Protein AF-A0A5A7V8T8-F1 (afdb_monomer)

Solvent-accessible surface area (backbone atoms only — not comparable to full-atom values): 9281 Å² total; per-residue (Å²): 135,87,82,75,76,42,75,41,44,67,73,56,39,42,68,28,56,42,83,89,37,29,25,35,28,45,88,62,30,32,31,56,43,44,90,40,35,91,74,37,93,84,45,38,70,64,52,61,74,30,31,28,36,79,30,41,66,64,50,60,73,68,60,67,53,70,67,54,53,62,55,52,60,75,33,58,60,26,34,54,51,51,64,87,85,45,88,70,78,93,66,97,60,66,69,62,56,53,54,48,50,53,55,51,57,58,68,60,71,73,79,66,84,94,77,81,90,75,95,77,83,86,79,91,78,85,87,74,92,84,75,80,85,83,80,82,84,82,84,81,83,84,91,131

InterPro domains:
  IPR001199 Cytochrome b5-like heme/steroid binding domain [PF00173] (11-80)
  IPR001199 Cytochrome b5-like heme/steroid binding domain [PR00363] (30-40)
  IPR001199 Cytochrome b5-like heme/steroid binding domain [PR00363] (40-54)
  IPR001199 Cytochrome b5-like heme/steroid binding domain [PR00363] (55-62)
  IPR001199 Cytochrome b5-like heme/steroid binding domain [PR00363] (68-80)
  IPR001199 Cytochrome b5-like heme/steroid binding domain [PS50255] (5-81)
  IPR001199 Cytochrome b5-like heme/steroid binding domain [SM01117] (8-81)
  IPR018506 Cytochrome b5, heme-binding site [PS00191] (36-43)
  IPR036400 Cytochrome b5-like heme/steroid binding domain superfamily [G3DSA:3.10.120.10] (5-94)
  IPR036400 Cytochrome b5-like heme/steroid binding domain superfamily [SSF55856] (5-84)
  IPR050668 Cytochrome b5 [PTHR19359] (6-118)

Organism: Cucumis melo var. makuwa (NCBI:txid1194695)

Structure (mmCIF, N/CA/C/O backbone):
data_AF-A0A5A7V8T8-F1
#
_entry.id   AF-A0A5A7V8T8-F1
#
loop_
_atom_site.group_PDB
_atom_site.id
_atom_site.type_symbol
_atom_site.label_atom_id
_atom_site.label_alt_id
_atom_site.label_comp_id
_atom_site.label_asym_id
_atom_site.label_entity_id
_atom_site.label_seq_id
_atom_site.pdbx_PDB_ins_code
_atom_site.Cartn_x
_atom_site.Cartn_y
_atom_site.Cartn_z
_atom_site.occupancy
_atom_site.B_iso_or_equiv
_atom_site.auth_seq_id
_atom_site.auth_comp_id
_atom_site.auth_asym_id
_atom_site.auth_atom_id
_atom_site.pdbx_PDB_model_num
ATOM 1 N N . MET A 1 1 ? 9.171 15.753 10.768 1.00 41.88 1 MET A N 1
ATOM 2 C CA . MET A 1 1 ? 8.703 14.511 11.410 1.00 41.88 1 MET A CA 1
ATOM 3 C C . MET A 1 1 ? 7.195 14.593 11.557 1.00 41.88 1 MET A C 1
ATOM 5 O O . MET A 1 1 ? 6.756 15.371 12.394 1.00 41.88 1 MET A O 1
ATOM 9 N N . PRO A 1 2 ? 6.403 13.874 10.759 1.00 41.03 2 PRO A N 1
ATOM 10 C CA . PRO A 1 2 ? 5.036 13.533 11.148 1.00 41.03 2 PRO A CA 1
ATOM 11 C C . PRO A 1 2 ? 5.097 12.133 11.793 1.00 41.03 2 PRO A C 1
ATOM 13 O O . PRO A 1 2 ? 5.596 11.211 11.164 1.00 41.03 2 PRO A O 1
ATOM 16 N N . SER A 1 3 ? 4.849 11.861 13.079 1.00 58.94 3 SER A N 1
ATOM 17 C CA . SER A 1 3 ? 4.000 12.405 14.153 1.00 58.94 3 SER A CA 1
ATOM 18 C C . SER A 1 3 ? 2.493 12.231 13.939 1.00 58.94 3 SER A C 1
ATOM 20 O O . SER A 1 3 ? 1.875 13.016 13.231 1.00 58.94 3 SER A O 1
ATOM 22 N N . ILE A 1 4 ? 1.970 11.259 14.705 1.00 53.81 4 ILE A N 1
ATOM 23 C CA . ILE A 1 4 ? 0.595 10.761 14.898 1.00 53.81 4 ILE A CA 1
ATOM 24 C C . ILE A 1 4 ? 0.140 9.762 13.827 1.00 53.81 4 ILE A C 1
ATOM 26 O O . ILE A 1 4 ? -0.480 10.111 12.832 1.00 53.81 4 ILE A O 1
ATOM 30 N N . SER A 1 5 ? 0.438 8.485 14.086 1.00 67.94 5 SER A N 1
ATOM 31 C CA . SER A 1 5 ? -0.167 7.341 13.402 1.00 67.94 5 SER A CA 1
ATOM 32 C C . SER A 1 5 ? -1.602 7.183 13.905 1.00 67.94 5 SER A C 1
ATOM 34 O O . SER A 1 5 ? -1.816 6.643 14.991 1.00 67.94 5 SER A O 1
ATOM 36 N N . ALA A 1 6 ? -2.572 7.707 13.158 1.00 83.69 6 ALA A N 1
ATOM 37 C CA . ALA A 1 6 ? -3.976 7.383 13.385 1.00 83.69 6 ALA A CA 1
ATOM 38 C C . ALA A 1 6 ? -4.185 5.869 13.207 1.00 83.69 6 ALA A C 1
ATOM 40 O O . ALA A 1 6 ? -3.499 5.243 12.398 1.00 83.69 6 ALA A O 1
ATOM 41 N N . LEU A 1 7 ? -5.076 5.280 14.005 1.00 88.69 7 LEU A N 1
ATOM 42 C CA . LEU A 1 7 ? -5.463 3.877 13.890 1.00 88.69 7 LEU A CA 1
ATOM 43 C C . LEU A 1 7 ? -6.808 3.804 13.175 1.00 88.69 7 LEU A C 1
ATOM 45 O O . LEU A 1 7 ? -7.761 4.429 13.633 1.00 88.69 7 LEU A O 1
ATOM 49 N N . TYR A 1 8 ? -6.867 3.043 12.086 1.00 90.06 8 TYR A N 1
ATOM 50 C CA . TYR A 1 8 ? -8.073 2.866 11.278 1.00 90.06 8 TYR A CA 1
ATOM 51 C C . TYR A 1 8 ? -8.512 1.411 11.299 1.00 90.06 8 TYR A C 1
ATOM 53 O O . TYR A 1 8 ? -7.686 0.511 11.185 1.00 90.06 8 TYR A O 1
ATOM 61 N N . SER A 1 9 ? -9.812 1.159 11.418 1.00 90.44 9 SER A N 1
ATOM 62 C CA . SER A 1 9 ? -10.342 -0.207 11.334 1.00 90.44 9 SER A CA 1
ATOM 63 C C . SER A 1 9 ? -10.502 -0.660 9.878 1.00 90.44 9 SER A C 1
ATOM 65 O O . SER A 1 9 ? -10.700 0.162 8.985 1.00 90.44 9 SER A O 1
ATOM 67 N N . ILE A 1 10 ? -10.492 -1.973 9.626 1.00 87.81 10 ILE A N 1
ATOM 68 C CA . ILE A 1 10 ? -10.779 -2.531 8.287 1.00 87.81 10 ILE A CA 1
ATOM 69 C C . ILE A 1 10 ? -12.159 -2.077 7.793 1.00 87.81 10 ILE A C 1
ATOM 71 O O . ILE A 1 10 ? -12.339 -1.781 6.615 1.00 87.81 10 ILE A O 1
ATOM 75 N N . GLN A 1 11 ? -13.139 -2.000 8.696 1.00 88.62 11 GLN A N 1
ATOM 76 C CA . GLN A 1 11 ? -14.490 -1.551 8.375 1.00 88.62 11 GLN A CA 1
ATOM 77 C C . GLN A 1 11 ? -14.513 -0.095 7.917 1.00 88.62 11 GLN A C 1
ATOM 79 O O . GLN A 1 11 ? -15.297 0.239 7.037 1.00 88.62 11 GLN A O 1
ATOM 84 N N . GLU A 1 12 ? -13.676 0.753 8.511 1.00 89.25 12 GLU A N 1
ATOM 85 C CA . GLU A 1 12 ? -13.542 2.154 8.124 1.00 89.25 12 GLU A CA 1
ATOM 86 C C . GLU A 1 12 ? -12.870 2.266 6.760 1.00 89.25 12 GLU A C 1
ATOM 88 O O . GLU A 1 12 ? -13.464 2.830 5.851 1.00 89.25 12 GLU A O 1
ATOM 93 N N . VAL A 1 13 ? -11.727 1.603 6.555 1.00 89.69 13 VAL A N 1
ATOM 94 C CA . VAL A 1 13 ? -11.047 1.580 5.248 1.00 89.69 13 VAL A CA 1
ATOM 95 C C . VAL A 1 13 ? -11.974 1.072 4.135 1.00 89.69 13 VAL A C 1
ATOM 97 O O . VAL A 1 13 ? -12.005 1.644 3.052 1.00 89.69 13 VAL A O 1
ATOM 100 N N . SER A 1 14 ? -12.799 0.058 4.406 1.00 88.06 14 SER A N 1
ATOM 101 C CA . SER A 1 14 ? -13.768 -0.467 3.434 1.00 88.06 14 SER A CA 1
ATOM 102 C C . SER A 1 14 ? -14.869 0.532 3.042 1.00 88.06 14 SER A C 1
ATOM 104 O O . SER A 1 14 ? -15.500 0.343 1.999 1.00 88.06 14 SER A O 1
ATOM 106 N N . GLN A 1 15 ? -15.139 1.566 3.849 1.00 89.56 15 GLN A N 1
ATOM 107 C CA . GLN A 1 15 ? -16.087 2.629 3.487 1.00 89.56 15 GLN A CA 1
ATOM 108 C C . GLN A 1 15 ? -15.489 3.594 2.456 1.00 89.56 15 GLN A C 1
ATOM 110 O O . GLN A 1 15 ? -16.227 4.115 1.620 1.00 89.56 15 GLN A O 1
ATOM 115 N N . HIS A 1 16 ? -14.166 3.748 2.451 1.00 87.31 16 HIS A N 1
ATOM 116 C CA . HIS A 1 16 ? -13.407 4.571 1.511 1.00 87.31 16 HIS A CA 1
ATOM 117 C C . HIS A 1 16 ? -13.108 3.790 0.224 1.00 87.31 16 HIS A C 1
ATOM 119 O O . HIS A 1 16 ? -11.956 3.487 -0.074 1.00 87.31 16 HIS A O 1
ATOM 125 N N . SER A 1 17 ? -14.169 3.400 -0.499 1.00 85.19 17 SER A N 1
ATOM 126 C CA . SER A 1 17 ? -14.130 2.575 -1.725 1.00 85.19 17 SER A CA 1
ATOM 127 C C . SER A 1 17 ? -14.523 3.321 -3.007 1.00 85.19 17 SER A C 1
ATOM 129 O O . SER A 1 17 ? -14.872 2.703 -4.012 1.00 85.19 17 SER A O 1
ATOM 131 N N . SER A 1 18 ? -14.504 4.655 -2.977 1.00 84.31 18 SER A N 1
ATOM 132 C CA . SER A 1 18 ? -14.919 5.490 -4.112 1.00 84.31 18 SER A CA 1
ATOM 133 C C . SER A 1 18 ? -13.711 6.027 -4.877 1.00 84.31 18 SER A C 1
ATOM 135 O O . SER A 1 18 ? -12.634 6.186 -4.315 1.00 84.31 18 SER A O 1
ATOM 137 N N . SER A 1 19 ? -13.889 6.376 -6.153 1.00 80.56 19 SER A N 1
ATOM 138 C CA . SER A 1 19 ? -12.827 7.016 -6.947 1.00 80.56 19 SER A CA 1
ATOM 139 C C . SER A 1 19 ? -12.388 8.365 -6.362 1.00 80.56 19 SER A C 1
ATOM 141 O O . SER A 1 19 ? -11.222 8.717 -6.442 1.00 80.56 19 SER A O 1
ATOM 143 N N . ASP A 1 20 ? -13.300 9.099 -5.722 1.00 84.94 20 ASP A N 1
ATOM 144 C CA . ASP A 1 20 ? -12.997 10.366 -5.044 1.00 84.94 20 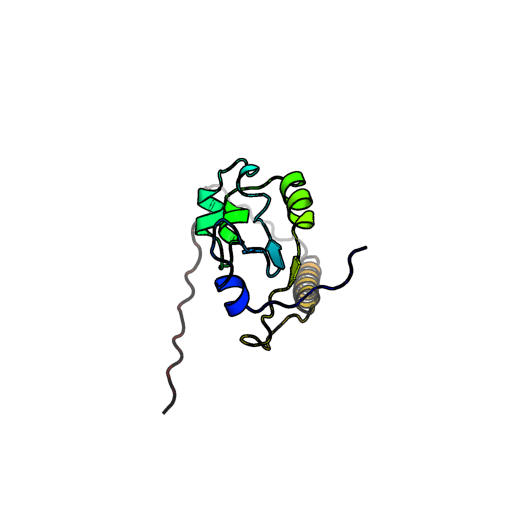ASP A CA 1
ATOM 145 C C . ASP A 1 20 ? -12.525 10.190 -3.586 1.00 84.94 20 ASP A C 1
ATOM 147 O O . ASP A 1 20 ? -12.295 11.185 -2.902 1.00 84.94 20 ASP A O 1
ATOM 151 N N . ASP A 1 21 ? -12.443 8.953 -3.085 1.00 88.62 21 ASP A N 1
ATOM 152 C CA . ASP A 1 21 ? -12.073 8.641 -1.701 1.00 88.62 21 ASP A CA 1
ATOM 153 C C . ASP A 1 21 ? -11.556 7.198 -1.620 1.00 88.62 21 ASP A C 1
ATOM 155 O O . ASP A 1 21 ? -12.308 6.250 -1.356 1.00 88.62 21 ASP A O 1
ATOM 159 N N . CYS A 1 22 ? -10.279 7.044 -1.969 1.00 90.81 22 CYS A N 1
ATOM 160 C CA . CYS A 1 22 ? -9.661 5.761 -2.266 1.00 90.81 22 CYS A CA 1
ATOM 161 C C . CYS A 1 22 ? -8.548 5.437 -1.273 1.00 90.81 22 CYS A C 1
ATOM 163 O O . CYS A 1 22 ? -7.414 5.919 -1.399 1.00 90.81 22 CYS A O 1
ATOM 165 N N . TRP A 1 23 ? -8.857 4.567 -0.313 1.00 93.88 23 TRP A N 1
ATOM 166 C CA . TRP A 1 23 ? -7.878 4.090 0.659 1.00 93.88 23 TRP A CA 1
ATOM 167 C C . TRP A 1 23 ? -7.488 2.643 0.395 1.00 93.88 23 TRP A C 1
ATOM 169 O O . TRP A 1 23 ? -8.326 1.792 0.088 1.00 93.88 23 TRP A O 1
ATOM 179 N N . ILE A 1 24 ? -6.200 2.362 0.558 1.00 92.94 24 ILE A N 1
ATOM 180 C CA . ILE A 1 24 ? -5.650 1.013 0.438 1.00 92.94 24 ILE A CA 1
ATOM 181 C C . ILE A 1 24 ? -4.801 0.670 1.653 1.00 92.94 24 ILE A C 1
ATOM 183 O O . ILE A 1 24 ? -4.235 1.548 2.314 1.00 92.94 24 ILE A O 1
ATOM 187 N N . ILE A 1 25 ? -4.697 -0.627 1.928 1.00 92.88 25 ILE A N 1
ATOM 188 C CA . ILE A 1 25 ? -3.810 -1.152 2.961 1.00 92.88 25 ILE A CA 1
ATOM 189 C C . ILE A 1 25 ? -2.627 -1.836 2.282 1.00 92.88 25 ILE A C 1
ATOM 191 O O . ILE A 1 25 ? -2.821 -2.703 1.434 1.00 92.88 25 ILE A O 1
ATOM 195 N N . ILE A 1 26 ? -1.411 -1.452 2.670 1.00 92.06 26 ILE A N 1
ATOM 196 C CA . ILE A 1 26 ? -0.170 -2.120 2.262 1.00 92.06 26 ILE A CA 1
ATOM 197 C C . ILE A 1 26 ? 0.666 -2.361 3.518 1.00 92.06 26 ILE A C 1
ATOM 199 O O . ILE A 1 26 ? 0.971 -1.419 4.252 1.00 92.06 26 ILE A O 1
ATOM 203 N N . ASP A 1 27 ? 1.038 -3.614 3.777 1.00 89.75 27 ASP A N 1
ATOM 204 C CA . ASP A 1 27 ? 1.872 -4.029 4.915 1.00 89.75 27 ASP A CA 1
ATOM 205 C C . ASP A 1 27 ? 1.329 -3.511 6.269 1.00 89.75 27 ASP A C 1
ATOM 207 O O . ASP A 1 27 ? 2.053 -2.978 7.113 1.00 89.75 27 ASP A O 1
ATOM 211 N N . GLY A 1 28 ? 0.001 -3.576 6.448 1.00 88.06 28 GLY A N 1
ATOM 212 C CA . GLY A 1 28 ? -0.690 -3.107 7.659 1.00 88.06 28 GLY A CA 1
ATOM 213 C C . GLY A 1 28 ? -0.717 -1.583 7.855 1.00 88.06 28 GLY A C 1
ATOM 214 O O . GLY A 1 28 ? -1.122 -1.099 8.917 1.00 88.06 28 GLY A O 1
ATOM 215 N N . LYS A 1 29 ? -0.299 -0.809 6.851 1.00 91.25 29 LYS A N 1
ATOM 216 C CA . LYS A 1 29 ? -0.368 0.657 6.827 1.00 91.25 29 LYS A CA 1
ATOM 217 C C . LYS A 1 29 ? -1.464 1.106 5.874 1.00 91.25 29 LYS A C 1
ATOM 219 O O . LYS A 1 29 ? -1.675 0.487 4.836 1.00 91.25 29 LYS A O 1
ATOM 224 N N . VAL A 1 30 ? -2.137 2.194 6.225 1.00 92.50 30 VAL A N 1
ATOM 225 C CA . VAL A 1 30 ? -3.221 2.778 5.435 1.00 92.50 30 VAL A CA 1
ATOM 226 C C . VAL A 1 30 ? -2.693 3.982 4.663 1.00 92.50 30 VAL A C 1
ATOM 228 O O . VAL A 1 30 ? -2.035 4.862 5.235 1.00 92.50 30 VAL A O 1
ATOM 231 N N . TYR A 1 31 ? -2.999 4.011 3.368 1.00 92.56 31 TYR A N 1
ATOM 232 C CA . TYR A 1 31 ? -2.586 5.050 2.433 1.00 92.56 31 TYR A CA 1
ATOM 233 C C . TYR A 1 31 ? -3.800 5.655 1.735 1.00 92.56 31 TYR A C 1
ATOM 235 O O . TYR A 1 31 ? -4.680 4.923 1.280 1.00 92.56 31 TYR A O 1
ATOM 243 N N . ASP A 1 32 ? -3.808 6.981 1.620 1.00 93.31 32 ASP A N 1
ATOM 244 C CA . ASP A 1 32 ? -4.805 7.725 0.852 1.00 93.31 32 ASP A CA 1
ATOM 245 C C . ASP A 1 32 ? -4.249 8.039 -0.541 1.00 93.31 32 ASP A C 1
ATOM 247 O O . ASP A 1 32 ? -3.396 8.914 -0.705 1.00 93.31 32 ASP A O 1
ATOM 251 N N . LEU A 1 33 ? -4.726 7.309 -1.551 1.00 91.56 33 LEU A N 1
ATOM 252 C CA . LEU A 1 33 ? -4.295 7.471 -2.941 1.00 91.56 33 LEU A CA 1
ATOM 253 C C . LEU A 1 33 ? -5.266 8.303 -3.779 1.00 91.56 33 LEU A C 1
ATOM 255 O O . LEU A 1 33 ? -5.085 8.393 -4.991 1.00 91.56 33 LEU A O 1
ATOM 259 N N . THR A 1 34 ? -6.250 8.957 -3.159 1.00 90.81 34 THR A N 1
ATOM 260 C CA . THR A 1 34 ? -7.289 9.735 -3.852 1.00 90.81 34 THR A CA 1
ATOM 261 C C . THR A 1 34 ? -6.706 10.749 -4.839 1.00 90.81 34 THR A C 1
ATOM 263 O O . THR A 1 34 ? -7.168 10.872 -5.967 1.00 90.81 34 THR A O 1
ATOM 266 N N . SER A 1 35 ? -5.640 11.453 -4.446 1.00 89.88 35 SER A N 1
ATOM 267 C CA . SER A 1 35 ? -4.977 12.446 -5.309 1.00 89.88 35 SER A CA 1
ATOM 268 C C . SER A 1 35 ? -3.968 11.848 -6.299 1.00 89.88 35 SER A C 1
ATOM 270 O O . SER A 1 35 ? -3.408 12.588 -7.101 1.00 89.88 35 SER A O 1
ATOM 272 N N . TYR A 1 36 ? -3.691 10.544 -6.219 1.00 89.88 36 TYR A N 1
ATOM 273 C CA . TYR A 1 36 ? -2.640 9.867 -6.986 1.00 89.88 36 TYR A CA 1
ATOM 274 C C . TYR A 1 36 ? -3.182 8.919 -8.069 1.00 89.88 36 TYR A C 1
ATOM 276 O O . TYR A 1 36 ? -2.404 8.428 -8.882 1.00 89.88 36 TYR A O 1
ATOM 284 N N . LEU A 1 37 ? -4.499 8.685 -8.124 1.00 89.00 37 LEU A N 1
ATOM 285 C CA . LEU A 1 37 ? -5.129 7.766 -9.082 1.00 89.00 37 LEU A CA 1
ATOM 286 C C . LEU A 1 37 ? -4.724 8.046 -10.539 1.00 89.00 37 LEU A C 1
ATOM 288 O O . LEU A 1 37 ? -4.240 7.145 -11.220 1.00 89.00 37 LEU A O 1
ATOM 292 N N . ASP A 1 38 ? -4.830 9.302 -10.983 1.00 87.94 38 ASP A N 1
ATOM 293 C CA . ASP A 1 38 ? -4.492 9.711 -12.357 1.00 87.94 38 ASP A CA 1
ATOM 294 C C . ASP A 1 38 ? -2.978 9.761 -12.630 1.00 87.94 38 ASP A C 1
ATOM 296 O O . ASP A 1 38 ? -2.531 9.715 -13.778 1.00 87.94 38 ASP A O 1
ATOM 300 N N . GLU A 1 39 ? -2.167 9.890 -11.578 1.00 88.62 39 GLU A N 1
ATOM 301 C CA . GLU A 1 39 ? -0.705 9.944 -11.676 1.00 88.62 39 GLU A CA 1
ATOM 302 C C . GLU A 1 39 ? -0.068 8.549 -11.652 1.00 88.62 39 GLU A C 1
ATOM 304 O O . GLU A 1 39 ? 1.142 8.410 -11.872 1.00 88.62 39 GLU A O 1
ATOM 309 N N . HIS A 1 40 ? -0.866 7.509 -11.397 1.00 89.25 40 HIS A N 1
ATOM 310 C CA . HIS A 1 40 ? -0.384 6.148 -11.296 1.00 89.25 40 HIS A CA 1
ATOM 311 C C . HIS A 1 40 ? 0.012 5.580 -12.672 1.00 89.25 40 HIS A C 1
ATOM 313 O O . HIS A 1 40 ? -0.843 5.416 -13.546 1.00 89.25 40 HIS A O 1
ATOM 319 N N . PRO A 1 41 ? 1.284 5.180 -12.887 1.00 88.25 41 PRO A N 1
ATOM 320 C CA . PRO A 1 41 ? 1.740 4.667 -14.183 1.00 88.25 41 PRO A CA 1
ATOM 321 C C . PRO A 1 41 ? 1.036 3.383 -14.653 1.00 88.25 41 PRO A C 1
ATOM 323 O O . PRO A 1 41 ? 1.093 3.063 -15.840 1.00 88.25 41 PRO A O 1
ATOM 326 N N . GLY A 1 42 ? 0.412 2.637 -13.734 1.00 84.94 42 GLY A N 1
ATOM 327 C CA . GLY A 1 42 ? -0.356 1.421 -14.019 1.00 84.94 42 GLY A CA 1
ATOM 328 C C . GLY A 1 42 ? -1.845 1.651 -14.302 1.00 84.94 42 GLY A C 1
ATOM 329 O O . GLY A 1 42 ? -2.545 0.680 -14.581 1.00 84.94 42 GLY A O 1
ATOM 330 N N . GLY A 1 43 ? -2.316 2.902 -14.245 1.00 88.94 43 GLY A N 1
ATOM 331 C CA . GLY A 1 43 ? -3.731 3.264 -14.345 1.00 88.94 43 GLY A CA 1
ATOM 332 C C . GLY A 1 43 ? -4.463 3.229 -13.000 1.00 88.94 43 GLY A C 1
ATOM 333 O O . GLY A 1 43 ? -4.017 2.593 -12.038 1.00 88.94 43 GLY A O 1
ATOM 334 N N . ASP A 1 44 ? -5.597 3.920 -12.940 1.00 88.88 44 ASP A N 1
ATOM 335 C CA . ASP A 1 44 ? -6.465 4.012 -11.765 1.00 88.88 44 ASP A CA 1
ATOM 336 C C . ASP A 1 44 ? -7.250 2.714 -11.523 1.00 88.88 44 ASP A C 1
ATOM 338 O O . ASP A 1 44 ? -7.4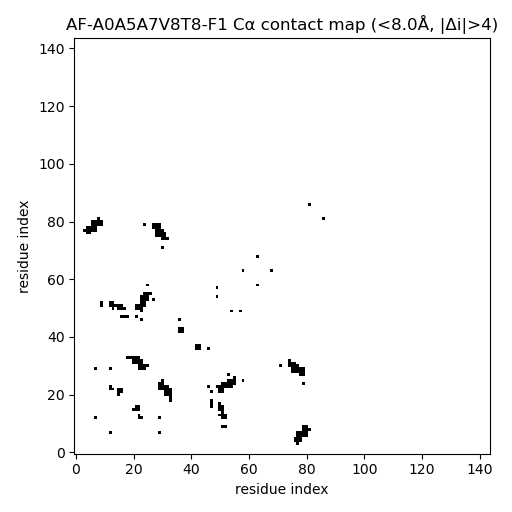43 2.330 -10.370 1.00 88.88 44 ASP A O 1
ATOM 342 N N . ASP A 1 45 ? -7.605 1.979 -12.586 1.00 88.19 45 ASP A N 1
ATOM 343 C CA . ASP A 1 45 ? -8.387 0.732 -12.533 1.00 88.19 45 ASP A CA 1
ATOM 344 C C . ASP A 1 45 ? -7.867 -0.276 -11.493 1.00 88.19 45 ASP A C 1
ATOM 346 O O . ASP A 1 45 ? -8.638 -0.895 -10.746 1.00 88.19 45 ASP A O 1
ATOM 350 N N . ILE A 1 46 ? -6.543 -0.455 -11.435 1.00 88.94 46 ILE A N 1
ATOM 351 C CA . ILE A 1 46 ? -5.923 -1.423 -10.524 1.00 88.94 46 ILE A CA 1
ATOM 352 C C . ILE A 1 46 ? -5.949 -0.950 -9.073 1.00 88.94 46 ILE A C 1
ATOM 354 O O . ILE A 1 46 ? -6.106 -1.775 -8.174 1.00 88.94 46 ILE A O 1
ATOM 358 N N . ILE A 1 47 ? -5.872 0.363 -8.844 1.00 89.94 47 ILE A N 1
ATOM 359 C CA . ILE A 1 47 ? -6.005 0.933 -7.505 1.00 89.94 47 ILE A CA 1
ATOM 360 C C . ILE A 1 47 ? -7.466 0.822 -7.066 1.00 89.94 47 ILE A C 1
ATOM 362 O O . ILE A 1 47 ? -7.714 0.287 -5.992 1.00 89.94 47 ILE A O 1
ATOM 366 N N . VAL A 1 48 ? -8.419 1.214 -7.921 1.00 89.62 48 VAL A N 1
ATOM 367 C CA . VAL A 1 48 ? -9.871 1.172 -7.652 1.00 89.62 48 VAL A CA 1
ATOM 368 C C . VAL A 1 48 ? -10.351 -0.245 -7.311 1.00 89.62 48 VAL A C 1
ATOM 370 O O . VAL A 1 48 ? -11.184 -0.445 -6.429 1.00 89.62 48 VAL A O 1
ATOM 373 N N . THR A 1 49 ? -9.797 -1.263 -7.975 1.00 88.44 49 THR A N 1
ATOM 374 C CA . THR A 1 49 ? -10.119 -2.677 -7.698 1.00 88.44 49 THR A CA 1
ATOM 375 C C . THR A 1 49 ? -9.540 -3.167 -6.360 1.00 88.44 49 THR A C 1
ATOM 377 O O . THR A 1 49 ? -10.022 -4.140 -5.767 1.00 88.44 49 THR A O 1
ATOM 380 N N . ALA A 1 50 ? -8.471 -2.530 -5.889 1.00 88.50 50 ALA A N 1
ATOM 381 C CA . ALA A 1 5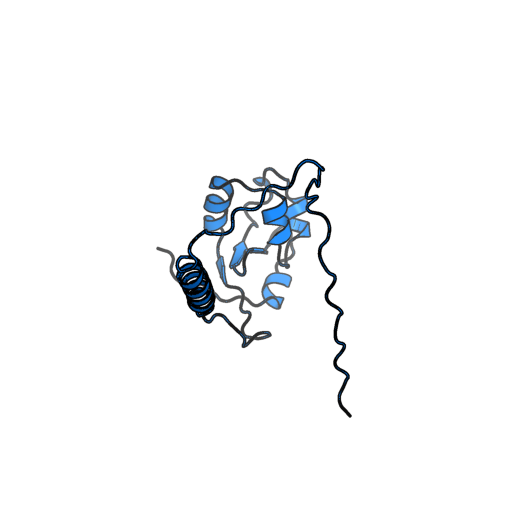0 ? -7.802 -2.839 -4.632 1.00 88.50 50 ALA A CA 1
ATOM 382 C C . ALA A 1 50 ? -8.244 -1.932 -3.470 1.00 88.50 50 A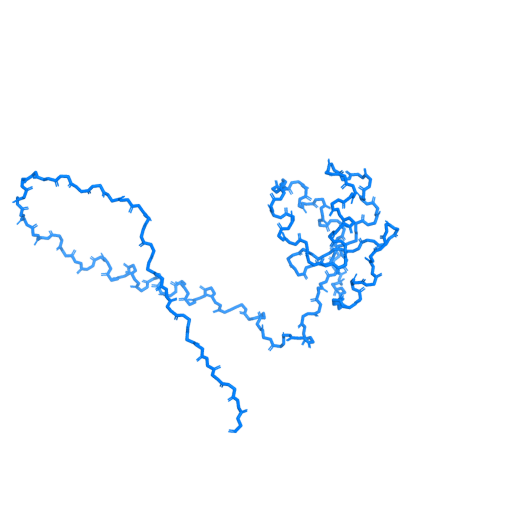LA A C 1
ATOM 384 O O . ALA A 1 50 ? -7.869 -2.170 -2.321 1.00 88.50 50 ALA A O 1
ATOM 385 N N . THR A 1 51 ? -9.075 -0.927 -3.743 1.00 89.81 51 THR A N 1
ATOM 386 C CA . THR A 1 51 ? -9.592 0.005 -2.747 1.00 89.81 51 THR A CA 1
ATOM 387 C C . THR A 1 51 ? -10.429 -0.697 -1.682 1.00 89.81 51 THR A C 1
ATOM 389 O O . THR A 1 51 ? -11.196 -1.621 -1.959 1.00 89.81 51 THR A O 1
ATOM 392 N N . GLY A 1 52 ? -10.289 -0.251 -0.435 1.00 88.19 52 GLY A N 1
ATOM 393 C CA . GLY A 1 52 ? -11.059 -0.765 0.693 1.00 88.19 52 GLY A CA 1
ATOM 394 C C . GLY A 1 52 ? -10.607 -2.142 1.187 1.00 88.19 52 GLY A C 1
ATOM 395 O O . GLY A 1 52 ? -11.241 -2.702 2.083 1.00 88.19 52 GLY A O 1
ATOM 396 N N . ARG A 1 53 ? -9.525 -2.696 0.623 1.00 89.56 53 ARG A N 1
ATOM 397 C CA . ARG A 1 53 ? -8.932 -3.976 1.026 1.00 89.56 53 ARG A CA 1
ATOM 398 C C . ARG A 1 53 ? -7.412 -3.887 1.152 1.00 89.56 53 ARG A C 1
ATOM 400 O O . ARG A 1 53 ? -6.792 -2.859 0.882 1.00 89.56 53 ARG A O 1
ATOM 407 N N . ASP A 1 54 ? -6.829 -4.989 1.608 1.00 91.75 54 ASP A N 1
ATOM 408 C CA . ASP A 1 54 ? -5.387 -5.190 1.581 1.00 91.75 54 ASP A CA 1
ATOM 409 C C . ASP A 1 54 ? -4.927 -5.458 0.142 1.00 91.75 54 ASP A C 1
ATOM 411 O O . ASP A 1 54 ? -5.454 -6.342 -0.543 1.00 91.75 54 ASP A O 1
ATOM 415 N N . ALA A 1 55 ? -3.988 -4.629 -0.306 1.00 92.12 55 ALA A N 1
ATOM 416 C CA . ALA A 1 55 ? -3.392 -4.614 -1.633 1.00 92.12 55 ALA A CA 1
ATOM 417 C C . ALA A 1 55 ? -1.888 -4.938 -1.574 1.00 92.12 55 ALA A C 1
ATOM 419 O O . ALA A 1 55 ? -1.164 -4.662 -2.527 1.00 92.12 55 ALA A O 1
ATOM 420 N N . THR A 1 56 ? -1.397 -5.484 -0.453 1.00 91.81 56 THR A N 1
ATOM 421 C CA . THR A 1 56 ? 0.027 -5.803 -0.257 1.00 91.81 56 THR A CA 1
ATOM 422 C C . THR A 1 56 ? 0.524 -6.774 -1.320 1.00 91.81 56 THR A C 1
ATOM 424 O O . THR A 1 56 ? 1.558 -6.523 -1.936 1.00 91.81 56 THR A O 1
ATOM 427 N N . ASP A 1 57 ? -0.238 -7.838 -1.577 1.00 90.56 57 ASP A N 1
ATOM 428 C CA . ASP A 1 57 ? 0.106 -8.841 -2.589 1.00 90.56 57 ASP A CA 1
ATOM 429 C C . ASP A 1 57 ? 0.123 -8.216 -3.993 1.00 90.56 57 ASP A C 1
ATOM 431 O O . ASP A 1 57 ? 1.110 -8.341 -4.713 1.00 90.56 57 ASP A O 1
ATOM 435 N N . ASP A 1 58 ? -0.921 -7.450 -4.340 1.00 90.94 58 ASP A N 1
ATOM 436 C CA . ASP A 1 58 ? -1.034 -6.742 -5.624 1.00 90.94 58 ASP A CA 1
ATOM 437 C C . ASP A 1 58 ? 0.145 -5.758 -5.835 1.00 90.94 5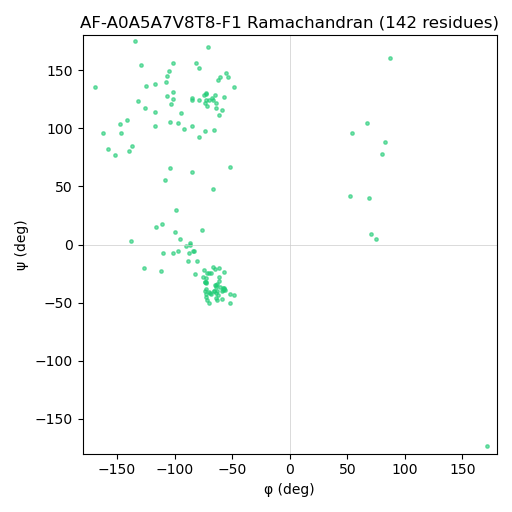8 ASP A C 1
ATOM 439 O O . ASP A 1 58 ? 0.700 -5.641 -6.933 1.00 90.94 58 ASP A O 1
ATOM 443 N N . PHE A 1 59 ? 0.566 -5.060 -4.773 1.00 90.69 59 PHE A N 1
ATOM 444 C CA . PHE A 1 59 ? 1.666 -4.095 -4.804 1.00 90.69 59 PHE A CA 1
ATOM 445 C C . PHE A 1 59 ? 3.042 -4.754 -4.980 1.00 90.69 59 PHE A C 1
ATOM 447 O O . PHE A 1 59 ? 3.885 -4.231 -5.724 1.00 90.69 59 PHE A O 1
ATOM 454 N N . GLU A 1 60 ? 3.281 -5.880 -4.303 1.00 90.88 60 GLU A N 1
ATOM 455 C CA . GLU A 1 60 ? 4.534 -6.633 -4.405 1.00 90.88 60 GLU A CA 1
ATOM 456 C C . GLU A 1 60 ? 4.639 -7.383 -5.741 1.00 90.88 60 GLU A C 1
ATOM 458 O O . GLU A 1 60 ? 5.698 -7.335 -6.376 1.00 90.88 60 GLU A O 1
ATOM 463 N N . ASP A 1 61 ? 3.540 -7.968 -6.228 1.00 91.06 61 ASP A N 1
ATOM 464 C CA . ASP A 1 61 ? 3.473 -8.649 -7.528 1.00 91.06 61 ASP A CA 1
ATOM 465 C C . ASP A 1 61 ? 3.726 -7.692 -8.702 1.00 91.06 61 ASP A C 1
ATOM 467 O O . ASP A 1 61 ? 4.360 -8.063 -9.695 1.00 91.06 61 ASP A O 1
ATOM 471 N N . ALA A 1 62 ? 3.298 -6.431 -8.578 1.00 88.75 62 ALA A N 1
ATOM 472 C CA . ALA A 1 62 ? 3.581 -5.393 -9.567 1.00 88.75 62 ALA A CA 1
ATOM 473 C C . ALA A 1 62 ? 5.076 -5.018 -9.653 1.00 88.75 62 ALA A C 1
ATOM 475 O O . ALA A 1 62 ? 5.514 -4.447 -10.656 1.00 88.75 62 ALA A O 1
ATOM 476 N N . GLY A 1 63 ? 5.882 -5.335 -8.632 1.00 90.75 63 GLY A N 1
ATOM 477 C CA . GLY A 1 63 ? 7.329 -5.119 -8.663 1.00 90.75 63 GLY A CA 1
ATOM 478 C C . GLY A 1 63 ? 7.746 -3.644 -8.639 1.00 90.75 63 GLY A C 1
ATOM 479 O O . GLY A 1 63 ? 8.683 -3.252 -9.340 1.00 90.75 63 GLY A O 1
ATOM 480 N N . HIS A 1 64 ? 7.069 -2.816 -7.835 1.00 91.25 64 HIS A N 1
ATOM 481 C CA . HIS A 1 64 ? 7.359 -1.384 -7.712 1.00 91.25 64 HIS A CA 1
ATOM 482 C C . HIS A 1 64 ? 8.837 -1.093 -7.383 1.00 91.25 64 HIS A C 1
ATOM 484 O O . HIS A 1 64 ? 9.491 -1.814 -6.622 1.00 91.25 64 HIS A O 1
ATOM 490 N N . SER A 1 65 ? 9.380 -0.005 -7.941 1.00 92.88 65 SER A N 1
ATOM 491 C CA . SER A 1 65 ? 10.750 0.448 -7.667 1.00 92.88 65 SER A CA 1
ATOM 492 C C . SER A 1 65 ? 10.894 1.010 -6.243 1.00 92.88 65 SER A C 1
ATOM 494 O O . SER A 1 65 ? 9.913 1.227 -5.530 1.00 92.88 65 SER A O 1
ATOM 496 N N . LYS A 1 66 ? 12.133 1.259 -5.799 1.00 91.31 66 LYS A N 1
ATOM 497 C CA . LYS A 1 66 ? 12.381 1.905 -4.496 1.00 91.31 66 LYS A CA 1
ATOM 498 C C . LYS A 1 66 ? 11.800 3.318 -4.450 1.00 91.31 66 LYS A C 1
ATOM 500 O O . LYS A 1 66 ? 11.117 3.649 -3.492 1.00 91.31 66 LYS A O 1
ATOM 505 N N . ASP A 1 67 ? 11.982 4.085 -5.520 1.00 90.88 67 ASP A N 1
ATOM 506 C CA . ASP A 1 67 ? 11.457 5.448 -5.635 1.00 90.88 67 ASP A CA 1
ATOM 507 C C . ASP A 1 67 ? 9.922 5.477 -5.543 1.00 90.88 67 ASP A C 1
ATOM 509 O O . ASP A 1 67 ? 9.354 6.376 -4.928 1.00 90.88 67 ASP A O 1
ATOM 513 N N . ALA A 1 68 ? 9.240 4.469 -6.102 1.0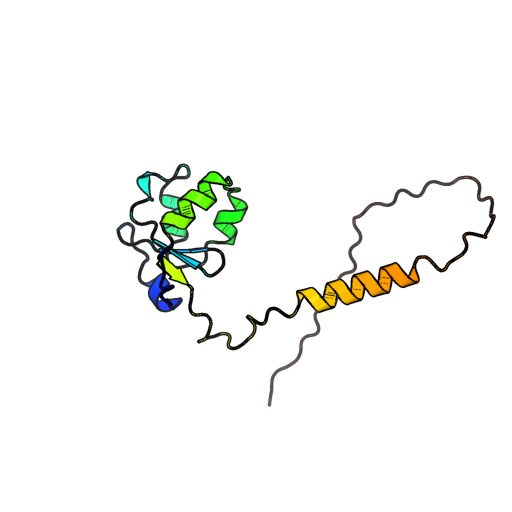0 90.00 68 ALA A N 1
ATOM 514 C CA . ALA A 1 68 ? 7.788 4.338 -5.983 1.00 90.00 68 ALA A CA 1
ATOM 515 C C . ALA A 1 68 ? 7.353 4.078 -4.530 1.00 90.00 68 ALA A C 1
ATOM 517 O O . ALA A 1 68 ? 6.392 4.685 -4.061 1.00 90.00 68 ALA A O 1
ATOM 518 N N . ARG A 1 69 ? 8.096 3.243 -3.789 1.00 90.31 69 ARG A N 1
ATOM 519 C CA . ARG A 1 69 ? 7.853 3.020 -2.353 1.00 90.31 69 ARG A CA 1
ATOM 520 C C . ARG A 1 69 ? 8.087 4.292 -1.531 1.00 90.31 69 ARG A C 1
ATOM 522 O O . ARG A 1 69 ? 7.270 4.612 -0.677 1.00 90.31 69 ARG A O 1
ATOM 529 N N . GLU A 1 70 ? 9.140 5.052 -1.822 1.00 91.56 70 GLU A N 1
ATOM 530 C CA . GLU A 1 70 ? 9.402 6.342 -1.159 1.00 91.56 70 GLU A CA 1
ATOM 531 C C . GLU A 1 70 ? 8.320 7.391 -1.471 1.00 91.56 70 GLU A C 1
ATOM 533 O O . GLU A 1 70 ? 7.963 8.209 -0.622 1.00 91.56 70 GLU A O 1
ATOM 538 N N . LEU A 1 71 ? 7.774 7.379 -2.689 1.00 90.69 71 LEU A N 1
ATOM 539 C CA . LEU A 1 71 ? 6.661 8.246 -3.065 1.00 90.69 71 LEU A CA 1
ATOM 540 C C . LEU A 1 71 ? 5.372 7.849 -2.335 1.00 90.69 71 LEU A C 1
ATOM 542 O O . LEU A 1 71 ? 4.685 8.729 -1.818 1.00 90.69 71 LEU A O 1
ATOM 546 N N . MET A 1 72 ? 5.093 6.549 -2.227 1.00 90.00 72 MET A N 1
ATOM 547 C CA . MET A 1 72 ? 3.952 6.006 -1.485 1.00 90.00 72 MET A CA 1
ATOM 548 C C . MET A 1 72 ? 3.961 6.437 -0.011 1.00 90.00 72 MET A C 1
ATOM 550 O O . MET A 1 72 ? 2.913 6.769 0.538 1.00 90.00 72 MET A O 1
ATOM 554 N N . GLU A 1 73 ? 5.134 6.517 0.627 1.00 89.94 73 GLU A N 1
ATOM 555 C CA . GLU A 1 73 ? 5.258 6.986 2.018 1.00 89.94 73 GLU A CA 1
ATOM 556 C C . GLU A 1 73 ? 4.694 8.400 2.245 1.00 89.94 73 GLU A C 1
ATOM 558 O O . GLU A 1 73 ? 4.298 8.725 3.365 1.00 89.94 73 GLU A O 1
ATOM 563 N N . LYS A 1 74 ? 4.597 9.239 1.205 1.00 90.38 74 LYS A N 1
ATOM 564 C CA . LYS A 1 74 ? 3.992 10.579 1.306 1.00 90.38 74 LYS A CA 1
ATOM 565 C C . LYS A 1 74 ? 2.476 10.545 1.499 1.00 90.38 74 LYS A C 1
ATOM 567 O O . LYS A 1 74 ? 1.926 11.506 2.028 1.00 90.38 74 LYS A O 1
ATOM 572 N N . PHE A 1 75 ? 1.833 9.461 1.075 1.00 91.38 75 PHE A N 1
ATOM 573 C CA . PHE A 1 75 ? 0.386 9.244 1.149 1.00 91.38 75 PHE A CA 1
ATOM 574 C C . PHE A 1 75 ? -0.030 8.455 2.394 1.00 91.38 75 PHE A C 1
ATOM 576 O O . PHE A 1 75 ? -1.192 8.088 2.551 1.00 91.38 75 PHE A O 1
ATOM 583 N N . TYR A 1 76 ? 0.918 8.164 3.285 1.00 92.25 76 TYR A N 1
ATOM 584 C CA . TYR A 1 76 ? 0.650 7.461 4.530 1.00 92.25 76 TYR A CA 1
ATOM 585 C C . TYR A 1 76 ? -0.216 8.310 5.468 1.00 92.25 76 TYR A C 1
ATOM 587 O O . TYR A 1 76 ? 0.170 9.421 5.846 1.00 92.25 76 TYR A O 1
ATOM 595 N N . ILE A 1 77 ? -1.350 7.750 5.896 1.00 91.56 77 ILE A N 1
ATOM 596 C CA . ILE A 1 77 ? -2.282 8.415 6.818 1.00 91.56 77 ILE A CA 1
ATOM 597 C C . ILE A 1 77 ? -2.336 7.755 8.200 1.00 91.56 77 ILE A C 1
ATOM 599 O O . ILE A 1 77 ? -2.702 8.412 9.178 1.00 91.56 77 ILE A O 1
ATOM 603 N N . GLY A 1 78 ? -1.972 6.473 8.321 1.00 90.56 78 GLY A N 1
ATOM 604 C CA . GLY A 1 78 ? -2.059 5.759 9.595 1.00 90.56 78 GLY A CA 1
ATOM 605 C C . GLY A 1 78 ? -1.802 4.256 9.520 1.00 90.56 78 GLY A C 1
ATOM 606 O O . GLY A 1 78 ? -1.411 3.716 8.489 1.00 90.56 78 GLY A O 1
ATOM 607 N N . LEU A 1 79 ? -2.017 3.580 10.645 1.00 90.00 79 LEU A N 1
ATOM 608 C CA . LEU A 1 79 ? -1.882 2.131 10.795 1.00 90.00 79 LEU A CA 1
ATOM 609 C C . LEU A 1 79 ? -3.255 1.466 10.853 1.00 90.00 79 LEU A C 1
ATOM 611 O O . LEU A 1 79 ? -4.217 2.046 11.359 1.00 90.00 79 LEU A O 1
ATOM 615 N N . LEU A 1 80 ? -3.328 0.229 10.373 1.00 89.44 80 LEU A N 1
ATOM 616 C CA . LEU A 1 80 ? -4.519 -0.594 10.512 1.00 89.44 80 LEU A CA 1
ATOM 617 C C . LEU A 1 80 ? -4.638 -1.108 11.957 1.00 89.44 80 LEU A C 1
ATOM 619 O O . LEU A 1 80 ? -3.696 -1.682 12.506 1.00 89.44 80 LEU A O 1
ATOM 623 N N . ASP A 1 81 ? -5.803 -0.923 12.572 1.00 87.56 81 ASP A N 1
ATOM 624 C CA . ASP A 1 81 ? -6.131 -1.468 13.884 1.00 87.56 81 ASP A CA 1
ATOM 625 C C . ASP A 1 81 ? -6.496 -2.951 13.771 1.00 87.56 81 ASP A C 1
ATOM 627 O O . ASP A 1 81 ? -7.646 -3.330 13.538 1.00 87.56 81 ASP A O 1
ATOM 631 N N . THR A 1 82 ? -5.497 -3.810 13.953 1.00 72.75 82 THR A N 1
ATOM 632 C CA . THR A 1 82 ? -5.681 -5.266 14.012 1.00 72.75 82 THR A CA 1
ATOM 633 C C . THR A 1 82 ? -6.087 -5.755 15.408 1.00 72.75 82 THR A C 1
ATOM 635 O O . THR A 1 82 ? -6.446 -6.921 15.572 1.00 72.75 82 THR A O 1
ATOM 638 N N . SER A 1 83 ? -6.122 -4.872 16.417 1.00 65.12 83 SER A N 1
ATOM 639 C CA . SER A 1 83 ? -6.369 -5.221 17.828 1.00 65.12 83 SER A CA 1
ATOM 640 C C . SER A 1 83 ? -7.745 -5.857 18.071 1.00 65.12 83 SER A C 1
ATOM 642 O O . SER A 1 83 ? -7.916 -6.667 18.985 1.00 65.12 83 SER A O 1
ATOM 644 N N . SER A 1 84 ? -8.734 -5.530 17.233 1.00 54.91 84 SER A N 1
ATOM 645 C CA . SER A 1 84 ? -10.120 -5.997 17.368 1.00 54.91 84 SER A CA 1
ATOM 646 C C . SER A 1 84 ? -10.376 -7.419 16.843 1.00 54.91 84 SER A C 1
ATOM 648 O O . SER A 1 84 ? -11.402 -8.008 17.187 1.00 54.91 84 SER A O 1
ATOM 650 N N . SER A 1 85 ? -9.453 -8.003 16.069 1.00 53.09 85 SER A N 1
ATOM 651 C CA . SER A 1 85 ? -9.546 -9.398 15.592 1.00 53.09 85 SER A CA 1
ATOM 652 C C . SER A 1 85 ? -8.317 -10.250 15.912 1.00 53.09 85 SER A C 1
ATOM 654 O O . SER A 1 85 ? -8.456 -11.463 16.040 1.00 53.09 85 SER A O 1
ATOM 656 N N . ASP A 1 86 ? -7.171 -9.629 16.186 1.00 48.34 86 ASP A N 1
ATOM 657 C CA . ASP A 1 86 ? -5.954 -10.304 16.616 1.00 48.34 86 ASP A CA 1
ATOM 658 C C . ASP A 1 86 ? -5.300 -9.529 17.759 1.00 48.34 86 ASP A C 1
ATOM 660 O O . ASP A 1 86 ? -4.319 -8.801 17.616 1.00 48.34 86 ASP A O 1
ATOM 664 N N . SER A 1 87 ? -5.768 -9.798 18.973 1.00 43.78 87 SER A N 1
ATOM 665 C CA . SER A 1 87 ? -4.912 -9.685 20.154 1.00 43.78 87 SER A CA 1
ATOM 666 C C . SER A 1 87 ? -3.800 -10.752 20.126 1.00 43.78 87 SER A C 1
ATOM 668 O O . SER A 1 87 ? -3.612 -11.448 21.116 1.00 43.78 87 SER A O 1
ATOM 670 N N . LEU A 1 88 ? -3.075 -10.943 19.016 1.00 48.22 88 LEU A N 1
ATOM 671 C CA . LEU A 1 88 ? -1.938 -11.860 18.922 1.00 48.22 88 LEU A CA 1
ATOM 672 C C . LEU A 1 88 ? -0.865 -11.342 17.940 1.00 48.22 88 LEU A C 1
ATOM 674 O O . LEU A 1 88 ? -0.937 -11.530 16.734 1.00 48.22 88 LEU A O 1
ATOM 678 N N . LYS A 1 89 ? 0.213 -10.828 18.553 1.00 47.22 89 LYS A N 1
ATOM 679 C CA . LYS A 1 89 ? 1.613 -10.746 18.082 1.00 47.22 89 LYS A CA 1
ATOM 680 C C . LYS A 1 89 ? 2.012 -9.627 17.112 1.00 47.22 89 LYS A C 1
ATOM 682 O O . LYS A 1 89 ? 2.450 -9.871 15.996 1.00 47.22 89 LYS A O 1
ATOM 687 N N . LEU A 1 90 ? 2.187 -8.442 17.693 1.00 46.25 90 LEU A N 1
ATOM 688 C CA . LEU A 1 90 ? 3.424 -7.673 17.504 1.00 46.25 90 LEU A CA 1
ATOM 689 C C . LEU A 1 90 ? 4.282 -7.786 18.773 1.00 46.25 90 LEU A C 1
ATOM 691 O O . LEU A 1 90 ? 4.500 -6.823 19.498 1.00 46.25 90 LEU A O 1
ATOM 695 N N . GLU A 1 91 ? 4.768 -8.996 19.058 1.00 42.59 91 GLU A N 1
ATOM 696 C CA . GLU A 1 91 ? 5.961 -9.154 19.890 1.00 42.59 91 GLU A CA 1
ATOM 697 C C . GLU A 1 91 ? 7.132 -9.501 18.978 1.00 42.59 91 GLU A C 1
ATOM 699 O O . GLU A 1 91 ? 7.272 -10.614 18.468 1.00 42.59 91 GLU A O 1
ATOM 704 N N . THR A 1 92 ? 7.975 -8.494 18.799 1.00 42.47 92 THR A N 1
ATOM 705 C CA . THR A 1 92 ? 9.368 -8.540 18.362 1.00 42.47 92 THR A CA 1
ATOM 706 C C . THR A 1 92 ? 10.200 -9.534 19.198 1.00 42.47 92 THR A C 1
ATOM 708 O O . THR A 1 92 ? 11.067 -9.135 19.957 1.00 42.47 92 THR A O 1
ATOM 711 N N . ASN A 1 93 ? 9.932 -10.839 19.115 1.00 48.78 93 ASN A N 1
ATOM 712 C CA . ASN A 1 93 ? 10.666 -11.870 19.872 1.00 48.78 93 ASN A CA 1
ATOM 713 C C . ASN A 1 93 ? 10.998 -13.125 19.038 1.00 48.78 93 ASN A C 1
ATOM 715 O O . ASN A 1 93 ? 11.575 -14.085 19.545 1.00 48.78 93 ASN A O 1
ATOM 719 N N . GLN A 1 94 ? 10.667 -13.150 17.741 1.00 40.06 94 GLN A N 1
ATOM 720 C CA . GLN A 1 94 ? 11.008 -14.281 16.865 1.00 40.06 94 GLN A CA 1
ATOM 721 C C . GLN A 1 94 ? 12.390 -14.167 16.206 1.00 40.06 94 GLN A C 1
ATOM 723 O O . GLN A 1 94 ? 12.889 -15.184 15.742 1.00 40.06 94 GLN A O 1
ATOM 728 N N . VAL A 1 95 ? 13.059 -13.007 16.203 1.00 49.25 95 VAL A N 1
ATOM 729 C CA . VAL A 1 95 ? 14.406 -12.874 15.599 1.00 49.25 95 VAL A CA 1
ATOM 730 C C . VAL A 1 95 ? 15.485 -13.556 16.458 1.00 49.25 95 VAL A C 1
ATOM 732 O O . VAL A 1 95 ? 16.402 -14.183 15.923 1.00 49.25 95 VAL A O 1
ATOM 735 N N . ASP A 1 96 ? 15.328 -13.558 17.784 1.00 53.53 96 ASP A N 1
ATOM 736 C CA . ASP A 1 96 ? 16.306 -14.159 18.702 1.00 53.53 96 ASP A CA 1
ATOM 737 C C . ASP A 1 96 ? 16.291 -15.698 18.680 1.00 53.53 96 ASP A C 1
ATOM 739 O O . ASP A 1 96 ? 17.322 -16.349 18.883 1.00 53.53 96 ASP A O 1
ATOM 743 N N . SER A 1 97 ? 15.139 -16.309 18.380 1.00 50.44 97 SER A N 1
ATOM 744 C CA . SER A 1 97 ? 14.976 -17.770 18.389 1.00 50.44 97 SER A CA 1
ATOM 745 C C . SER A 1 97 ? 15.676 -18.444 17.198 1.00 50.44 97 SER A C 1
ATOM 747 O O . SER A 1 97 ? 16.412 -19.418 17.383 1.00 50.44 97 SER A O 1
ATOM 749 N N . TYR A 1 98 ? 15.561 -17.878 15.989 1.00 55.34 98 TYR A N 1
ATOM 750 C CA . TYR A 1 98 ? 16.276 -18.387 14.810 1.00 55.34 98 TYR A CA 1
ATOM 751 C C . TYR A 1 98 ? 17.770 -18.069 14.868 1.00 55.34 98 TYR A C 1
ATOM 753 O O . 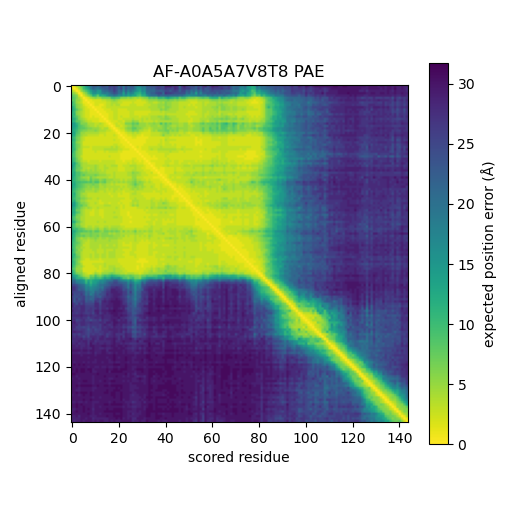TYR A 1 98 ? 18.580 -18.935 14.544 1.00 55.34 98 TYR A O 1
ATOM 761 N N . ALA A 1 99 ? 18.162 -16.888 15.363 1.00 61.12 99 ALA A N 1
ATOM 762 C CA . ALA A 1 99 ? 19.571 -16.575 15.598 1.00 61.12 99 ALA A CA 1
ATOM 763 C C . ALA A 1 99 ? 20.218 -17.586 16.564 1.00 61.12 99 ALA A C 1
ATOM 765 O O . ALA A 1 99 ? 21.338 -18.041 16.325 1.00 61.12 99 ALA A O 1
ATOM 766 N N . THR A 1 100 ? 19.491 -18.014 17.602 1.00 59.47 100 THR A N 1
ATOM 767 C CA . THR A 1 100 ? 19.968 -19.029 18.554 1.00 59.47 100 THR A CA 1
ATOM 768 C C . THR A 1 100 ? 20.064 -20.422 17.920 1.00 59.47 100 THR A C 1
ATOM 770 O O . THR A 1 100 ? 21.064 -21.118 18.124 1.00 59.47 100 THR A O 1
ATOM 773 N N . LEU A 1 101 ? 19.081 -20.829 17.106 1.00 60.47 101 LEU A N 1
ATOM 774 C CA . LEU A 1 101 ? 19.124 -22.105 16.378 1.00 60.47 101 LEU A CA 1
ATOM 775 C C . LEU A 1 101 ? 20.276 -22.146 15.366 1.00 60.47 101 LEU A C 1
ATOM 777 O O . LEU A 1 101 ? 21.048 -23.104 15.360 1.00 60.47 101 LEU A O 1
ATOM 781 N N . VAL A 1 102 ? 20.466 -21.090 14.573 1.00 61.69 102 VAL A N 1
ATOM 782 C CA . VAL A 1 102 ? 21.557 -21.004 13.588 1.00 61.69 102 VAL A CA 1
ATOM 783 C C . VAL A 1 102 ? 22.922 -20.960 14.287 1.00 61.69 102 VAL A C 1
ATOM 785 O O . VAL A 1 102 ? 23.852 -21.653 13.867 1.00 61.69 102 VAL A O 1
ATOM 788 N N . GLN A 1 103 ? 23.055 -20.242 15.409 1.00 60.28 103 GLN A N 1
ATOM 789 C CA . GLN A 1 103 ? 24.276 -20.278 16.228 1.00 60.28 103 GLN A CA 1
ATOM 790 C C . GLN A 1 103 ? 24.547 -21.661 16.841 1.00 60.28 103 GLN A C 1
ATOM 792 O O . GLN A 1 103 ? 25.706 -22.058 16.980 1.00 60.28 103 GLN A O 1
ATOM 797 N N . THR A 1 104 ? 23.508 -22.410 17.214 1.00 56.91 104 THR A N 1
ATOM 798 C CA . THR A 1 104 ? 23.661 -23.757 17.788 1.00 56.91 104 THR A CA 1
ATOM 799 C C . THR A 1 104 ? 24.069 -24.768 16.717 1.00 56.91 104 THR A C 1
ATOM 801 O O . THR A 1 104 ? 25.030 -25.516 16.911 1.00 56.91 104 THR A O 1
ATOM 804 N N . LEU A 1 105 ? 23.414 -24.735 15.554 1.00 59.38 105 LEU A N 1
ATOM 805 C CA . LEU A 1 105 ? 23.720 -25.615 14.425 1.00 59.38 105 LEU A CA 1
ATOM 806 C C . LEU A 1 105 ? 25.139 -25.374 13.879 1.00 59.38 105 LEU A C 1
ATOM 808 O O . LEU A 1 105 ? 25.872 -26.326 13.612 1.00 59.38 105 LEU A O 1
ATOM 812 N N . THR A 1 106 ? 25.584 -24.117 13.799 1.00 58.69 106 THR A N 1
ATOM 813 C CA . THR A 1 106 ? 26.939 -23.782 13.319 1.00 58.69 106 THR A CA 1
ATOM 814 C C . THR A 1 106 ? 28.045 -24.135 14.323 1.00 58.69 106 THR A C 1
ATOM 816 O O . THR A 1 106 ? 29.122 -24.567 13.912 1.00 58.69 106 THR A O 1
ATOM 819 N N . LYS A 1 107 ? 27.794 -24.062 15.641 1.00 55.53 107 LYS A N 1
ATOM 820 C CA . LYS A 1 107 ? 28.754 -24.525 16.668 1.00 55.53 107 LYS A CA 1
ATOM 821 C C . LYS A 1 107 ? 28.942 -26.043 16.683 1.00 55.53 107 LYS A C 1
ATOM 823 O O . LYS A 1 107 ? 29.991 -26.512 17.130 1.00 55.53 107 LYS A O 1
ATOM 828 N N . GLN A 1 108 ? 27.966 -26.814 16.208 1.00 54.03 108 GLN A N 1
ATOM 829 C CA . GLN A 1 108 ? 28.060 -28.274 16.162 1.00 54.03 108 GLN A CA 1
ATOM 830 C C . GLN A 1 108 ? 28.834 -28.778 14.933 1.00 54.03 108 GLN A C 1
ATOM 832 O O . GLN A 1 108 ? 29.460 -29.835 15.001 1.00 54.03 108 GLN A O 1
ATOM 837 N N . TYR A 1 109 ? 28.870 -28.006 13.842 1.00 52.62 109 TYR A N 1
ATOM 838 C CA . TYR A 1 109 ? 29.420 -28.464 12.561 1.00 52.62 109 TYR A CA 1
ATOM 839 C C . TYR A 1 109 ? 30.936 -28.272 12.381 1.00 52.62 109 TYR A C 1
ATOM 841 O O . TYR A 1 109 ? 31.489 -28.659 11.357 1.00 52.62 109 TYR A O 1
ATOM 849 N N . TRP A 1 110 ? 31.645 -27.733 13.378 1.00 53.28 110 TRP A N 1
ATOM 850 C CA . TRP A 1 110 ? 33.113 -27.619 13.326 1.00 53.28 110 TRP A CA 1
ATOM 851 C C . TRP A 1 110 ? 33.857 -28.692 14.142 1.00 53.28 110 TRP A C 1
ATOM 853 O O . TRP A 1 110 ? 35.078 -28.795 14.056 1.00 53.28 110 TRP A O 1
ATOM 863 N N . LYS A 1 111 ? 33.146 -29.522 14.921 1.00 45.44 111 LYS A N 1
ATOM 864 C CA . LYS A 1 111 ? 33.745 -30.572 15.770 1.00 45.44 111 LYS A CA 1
ATOM 865 C C . LYS A 1 111 ? 33.702 -31.979 15.155 1.00 45.44 111 LYS A C 1
ATOM 867 O O . LYS A 1 111 ? 33.652 -32.959 15.893 1.00 45.44 111 LYS A O 1
ATOM 872 N N . ALA A 1 112 ? 33.739 -32.102 13.830 1.00 44.72 112 ALA A N 1
ATOM 873 C CA . ALA A 1 112 ? 33.918 -33.391 13.162 1.00 44.72 112 ALA A CA 1
ATOM 874 C C . ALA A 1 112 ? 35.233 -33.381 12.357 1.00 44.72 112 ALA A C 1
ATOM 876 O O . ALA A 1 112 ? 35.348 -32.608 11.406 1.00 44.72 112 ALA A O 1
ATOM 877 N N . PRO A 1 113 ? 36.244 -34.197 12.715 1.00 41.59 113 PRO A N 1
ATOM 878 C CA . PRO A 1 113 ? 37.438 -34.349 11.897 1.00 41.59 113 PRO A CA 1
ATOM 879 C C . PRO A 1 113 ? 37.068 -35.116 10.622 1.0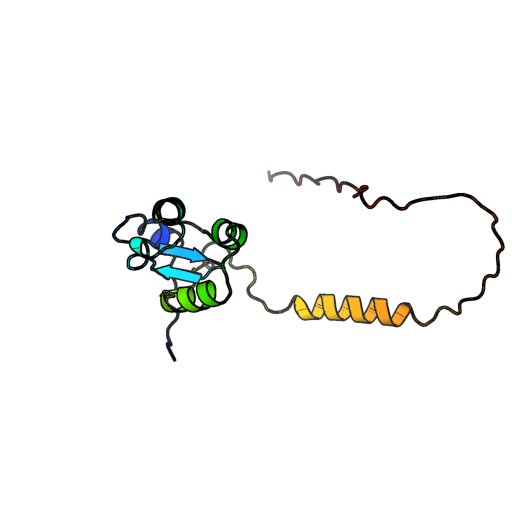0 41.59 113 PRO A C 1
ATOM 881 O O . PRO A 1 113 ? 36.534 -36.223 10.680 1.00 41.59 113 PRO A O 1
ATOM 884 N N . VAL A 1 114 ? 37.350 -34.531 9.458 1.00 48.16 114 VAL A N 1
ATOM 885 C CA . VAL A 1 114 ? 37.253 -35.216 8.163 1.00 48.16 114 VAL A CA 1
ATOM 886 C C . VAL A 1 114 ? 38.308 -36.319 8.131 1.00 48.16 114 VAL A C 1
ATOM 888 O O . VAL A 1 114 ? 39.484 -36.064 7.885 1.00 48.16 114 VAL A O 1
ATOM 891 N N . ALA A 1 115 ? 37.893 -37.550 8.410 1.00 53.22 115 ALA A N 1
ATOM 892 C CA . ALA A 1 115 ? 38.732 -38.729 8.262 1.00 53.22 115 ALA A CA 1
ATOM 893 C C . ALA A 1 115 ? 37.879 -39.969 7.974 1.00 53.22 115 ALA A C 1
ATOM 895 O O . ALA A 1 115 ? 37.705 -40.804 8.850 1.00 53.22 115 ALA A O 1
ATOM 896 N N . VAL A 1 116 ? 37.394 -40.127 6.738 1.00 41.47 116 VAL A N 1
ATOM 897 C CA . VAL A 1 116 ? 37.222 -41.465 6.147 1.00 41.47 116 VAL A CA 1
ATOM 898 C C . VAL A 1 116 ? 37.598 -41.406 4.670 1.00 41.47 116 VAL A C 1
ATOM 900 O O . VAL A 1 116 ? 36.898 -40.851 3.828 1.00 41.47 116 VAL A O 1
ATOM 903 N N . ILE A 1 117 ? 38.754 -41.998 4.390 1.00 42.94 117 ILE A N 1
ATOM 904 C CA . ILE A 1 117 ? 39.239 -42.390 3.073 1.00 42.94 117 ILE A CA 1
ATOM 905 C C . ILE A 1 117 ? 38.341 -43.525 2.566 1.00 42.94 117 ILE A C 1
ATOM 907 O O . ILE A 1 117 ? 38.211 -44.546 3.235 1.00 42.94 117 ILE A O 1
ATOM 911 N N . GLY A 1 118 ? 37.770 -43.385 1.372 1.00 35.91 118 GLY A N 1
ATOM 912 C CA . GLY A 1 118 ? 37.014 -44.458 0.729 1.00 35.91 118 GLY A CA 1
ATOM 913 C C . GLY A 1 118 ? 36.856 -44.210 -0.764 1.00 35.91 118 GLY A C 1
ATOM 914 O O . GLY A 1 118 ? 35.971 -43.477 -1.185 1.00 35.91 118 GLY A O 1
ATOM 915 N N . LYS A 1 119 ? 37.740 -44.811 -1.567 1.00 45.62 119 LYS A N 1
ATOM 916 C CA . LYS A 1 119 ? 37.649 -44.840 -3.032 1.00 45.62 119 LYS A CA 1
ATOM 917 C C . LYS A 1 119 ? 36.326 -45.498 -3.445 1.00 45.62 119 LYS A C 1
ATOM 919 O O . LYS A 1 119 ? 36.170 -46.693 -3.222 1.00 45.62 119 LYS A O 1
ATOM 924 N N . PHE A 1 120 ? 35.435 -44.762 -4.101 1.00 36.81 120 PHE A N 1
ATOM 925 C CA . PHE A 1 120 ? 34.339 -45.342 -4.877 1.00 36.81 120 PHE A CA 1
ATOM 926 C C . PHE A 1 120 ? 34.380 -44.778 -6.294 1.00 36.81 120 PHE A C 1
ATOM 928 O O . PHE A 1 120 ? 34.328 -43.573 -6.523 1.00 36.81 120 PHE A O 1
ATOM 935 N N . ILE A 1 121 ? 34.590 -45.694 -7.231 1.00 39.00 121 ILE A N 1
ATOM 936 C CA . ILE A 1 121 ? 34.729 -45.460 -8.660 1.00 39.00 121 ILE A CA 1
ATOM 937 C C . ILE A 1 121 ? 33.316 -45.410 -9.246 1.00 39.00 121 ILE A C 1
ATOM 939 O O . ILE A 1 121 ? 32.564 -46.362 -9.077 1.00 39.00 121 ILE A O 1
ATOM 943 N N . GLY A 1 122 ? 33.000 -44.306 -9.926 1.00 39.50 122 GLY A N 1
ATOM 944 C CA . GLY A 1 122 ? 32.037 -44.204 -11.025 1.00 39.50 122 GLY A CA 1
ATOM 945 C C . GLY A 1 122 ? 30.612 -44.707 -10.791 1.00 39.50 122 GLY A C 1
ATOM 946 O O . GLY A 1 122 ? 30.321 -45.857 -11.084 1.00 39.50 122 GLY A O 1
ATOM 947 N N . SER A 1 123 ? 29.695 -43.808 -10.431 1.00 43.44 123 SER A N 1
ATOM 948 C CA . SER A 1 123 ? 28.444 -43.651 -11.185 1.00 43.44 123 SER A CA 1
ATOM 949 C C . SER A 1 123 ? 27.705 -42.392 -10.741 1.00 43.44 123 SER A C 1
ATOM 951 O O . SER A 1 123 ? 27.625 -42.081 -9.557 1.00 43.44 123 SER A O 1
ATOM 953 N N . GLN A 1 124 ? 27.221 -41.670 -11.737 1.00 49.44 124 GLN A N 1
ATOM 954 C CA . GLN A 1 124 ? 26.454 -40.433 -11.698 1.00 49.44 124 GLN A CA 1
ATOM 955 C C . GLN A 1 124 ? 25.277 -40.511 -10.705 1.00 49.44 124 GLN A C 1
ATOM 957 O O . GLN A 1 124 ? 24.527 -41.485 -10.713 1.00 49.44 124 GLN A O 1
ATOM 962 N N . MET A 1 125 ? 25.078 -39.474 -9.893 1.00 38.88 125 MET A N 1
ATOM 963 C CA . MET A 1 125 ? 23.748 -39.162 -9.371 1.00 38.88 125 MET A CA 1
ATOM 964 C C . MET A 1 125 ? 23.623 -37.647 -9.229 1.00 38.88 125 MET A C 1
ATOM 966 O O . MET A 1 125 ? 24.121 -37.026 -8.291 1.00 38.88 125 MET A O 1
ATOM 970 N N . GLU A 1 126 ? 23.030 -37.080 -10.272 1.00 45.81 126 GLU A N 1
ATOM 971 C CA . GLU A 1 126 ? 22.515 -35.722 -10.363 1.00 45.81 126 GLU A CA 1
ATOM 972 C C . GLU A 1 126 ? 21.487 -35.510 -9.240 1.00 45.81 126 GLU A C 1
ATOM 974 O O . GLU A 1 126 ? 20.566 -36.311 -9.081 1.00 45.81 126 GLU A O 1
ATOM 979 N N . PHE A 1 127 ? 21.658 -34.464 -8.431 1.00 39.94 127 PHE A N 1
ATOM 980 C CA . PHE A 1 127 ? 20.685 -34.082 -7.409 1.00 39.94 127 PHE A CA 1
ATOM 981 C C . PHE A 1 127 ? 19.715 -33.065 -8.013 1.00 39.94 127 PHE A C 1
ATOM 983 O O . PHE A 1 127 ? 20.029 -31.882 -8.128 1.00 39.94 127 PHE A O 1
ATOM 990 N N . ASP A 1 128 ? 18.548 -33.559 -8.417 1.00 42.84 128 ASP A N 1
ATOM 991 C CA . ASP A 1 128 ? 17.401 -32.777 -8.878 1.00 42.84 128 ASP A CA 1
ATOM 992 C C . ASP A 1 128 ? 16.653 -32.190 -7.654 1.00 42.84 128 ASP A C 1
ATOM 994 O O . ASP A 1 128 ? 16.292 -32.948 -6.746 1.00 42.84 128 ASP A O 1
ATOM 998 N N . PRO A 1 129 ? 16.433 -30.864 -7.555 1.00 47.34 129 PRO A N 1
ATOM 999 C CA . PRO A 1 129 ? 15.858 -30.228 -6.364 1.00 47.34 129 PRO A CA 1
ATOM 1000 C C . PRO A 1 129 ? 14.335 -30.411 -6.178 1.00 47.34 129 PRO A C 1
ATOM 1002 O O . PRO A 1 129 ? 13.748 -29.751 -5.321 1.00 47.34 129 PRO A O 1
ATOM 1005 N N . THR A 1 130 ? 13.668 -31.309 -6.912 1.00 47.62 130 THR A N 1
ATOM 1006 C CA . THR A 1 130 ? 12.191 -31.387 -6.935 1.00 47.62 130 THR A CA 1
ATOM 1007 C C . THR A 1 130 ? 11.612 -32.606 -6.209 1.00 47.62 130 THR A C 1
ATOM 1009 O O . THR A 1 130 ? 10.825 -33.376 -6.756 1.00 47.62 130 THR A O 1
ATOM 1012 N N . THR A 1 131 ? 11.947 -32.809 -4.935 1.00 52.25 131 THR A N 1
ATOM 1013 C CA . THR A 1 131 ? 11.166 -33.723 -4.076 1.00 52.25 131 THR A CA 1
ATOM 1014 C C . THR A 1 131 ? 11.015 -33.135 -2.678 1.00 52.25 131 THR A C 1
ATOM 1016 O O . THR A 1 131 ? 11.731 -33.482 -1.742 1.00 52.25 131 THR A O 1
ATOM 1019 N N . LEU A 1 132 ? 10.061 -32.213 -2.544 1.00 54.06 132 LEU A N 1
ATOM 1020 C CA . LEU A 1 132 ? 9.552 -31.778 -1.246 1.00 54.06 132 LEU A CA 1
ATOM 1021 C C . LEU A 1 132 ? 8.680 -32.897 -0.645 1.00 54.06 132 LEU A C 1
ATOM 1023 O O . LEU A 1 132 ? 7.766 -33.374 -1.323 1.00 54.06 132 LEU A O 1
ATOM 1027 N N . PRO A 1 133 ? 8.900 -33.319 0.613 1.00 46.56 133 PRO A N 1
ATOM 1028 C CA . PRO A 1 133 ? 7.969 -34.207 1.296 1.00 46.56 133 PRO A CA 1
ATOM 1029 C C . PRO A 1 133 ? 6.707 -33.432 1.713 1.00 46.56 133 PRO A C 1
ATOM 1031 O O . PRO A 1 133 ? 6.776 -32.457 2.460 1.00 46.56 133 PRO A O 1
ATOM 1034 N N . LEU A 1 134 ? 5.542 -33.882 1.235 1.00 42.97 134 LEU A N 1
ATOM 1035 C CA . LEU A 1 134 ? 4.224 -33.394 1.652 1.00 42.97 134 LEU A CA 1
ATOM 1036 C C . LEU A 1 134 ? 3.982 -33.718 3.136 1.00 42.97 134 LEU A C 1
ATOM 1038 O O . LEU A 1 134 ? 3.992 -34.884 3.531 1.00 42.97 134 LEU A O 1
ATOM 1042 N N . ILE A 1 135 ? 3.729 -32.695 3.955 1.00 49.00 135 ILE A N 1
ATOM 1043 C CA . ILE A 1 135 ? 3.314 -32.854 5.355 1.00 49.00 135 ILE A CA 1
ATOM 1044 C C . ILE A 1 135 ? 1.786 -33.056 5.386 1.00 49.00 135 ILE A C 1
ATOM 1046 O O . ILE A 1 135 ? 1.061 -32.228 4.831 1.00 49.00 135 ILE A O 1
ATOM 1050 N N . PRO A 1 136 ? 1.257 -34.122 6.015 1.00 41.81 136 PRO A N 1
ATOM 1051 C CA . PRO A 1 136 ? -0.184 -34.326 6.111 1.00 41.81 136 PRO A CA 1
ATOM 1052 C C . PRO A 1 136 ? -0.847 -33.355 7.107 1.00 41.81 136 PRO A C 1
ATOM 1054 O O . PRO A 1 136 ? -0.430 -33.227 8.257 1.00 41.81 136 PRO A O 1
ATOM 1057 N N . LEU A 1 137 ? -1.926 -32.710 6.650 1.00 45.19 137 LEU A N 1
ATOM 1058 C CA . LEU A 1 137 ? -2.847 -31.870 7.426 1.00 45.19 137 LEU A CA 1
ATOM 1059 C C . LEU A 1 137 ? -3.536 -32.681 8.534 1.00 45.19 137 LEU A C 1
ATOM 1061 O O . LEU A 1 137 ? -4.404 -33.514 8.257 1.00 45.19 137 LEU A O 1
ATOM 1065 N N . GLN A 1 138 ? -3.207 -32.406 9.795 1.00 47.25 138 GLN A N 1
ATOM 1066 C CA . GLN A 1 138 ? -3.915 -32.986 10.934 1.00 47.25 138 GLN A CA 1
ATOM 1067 C C . GLN A 1 138 ? -5.157 -32.138 11.253 1.00 47.25 138 GLN A C 1
ATOM 1069 O O . G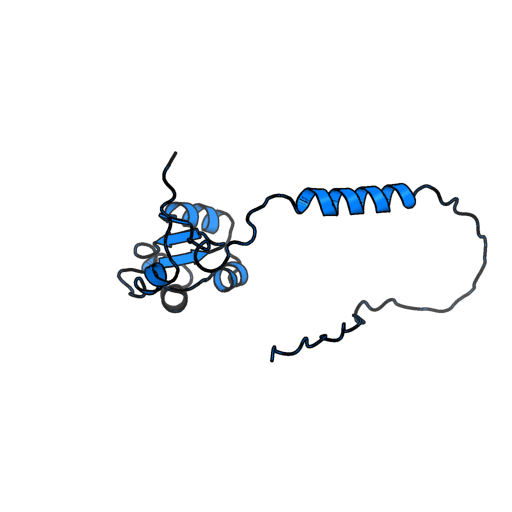LN A 1 138 ? -5.074 -31.063 11.840 1.00 47.25 138 GLN A O 1
ATOM 1074 N N . LYS A 1 139 ? -6.324 -32.629 10.820 1.00 52.25 139 LYS A N 1
ATOM 1075 C CA . LYS A 1 139 ? -7.650 -32.097 11.167 1.00 52.25 139 LYS A CA 1
ATOM 1076 C C . LYS A 1 139 ? -7.871 -32.259 12.672 1.00 52.25 139 LYS A C 1
ATOM 1078 O O . LYS A 1 139 ? -7.928 -33.396 13.133 1.00 52.25 139 LYS A O 1
ATOM 1083 N N . ASN A 1 140 ? -8.040 -31.168 13.419 1.00 47.66 140 ASN A N 1
ATOM 1084 C CA . ASN A 1 140 ? -8.513 -31.252 14.801 1.00 47.66 140 ASN A CA 1
ATOM 1085 C C . ASN A 1 140 ? -9.991 -30.859 14.871 1.00 47.66 140 ASN A C 1
ATOM 1087 O O . ASN A 1 140 ? -10.389 -29.788 14.415 1.00 47.66 140 ASN A O 1
ATOM 1091 N N . GLN A 1 141 ? -10.790 -31.803 15.363 1.00 52.12 141 GLN A N 1
ATOM 1092 C CA . GLN A 1 141 ? -12.244 -31.791 15.353 1.00 52.12 141 GLN A CA 1
ATOM 1093 C C . GLN A 1 141 ? -12.848 -30.904 16.445 1.00 52.12 141 GLN A C 1
ATOM 1095 O O . GLN A 1 141 ? -12.288 -30.700 17.519 1.00 52.12 141 GLN A O 1
ATOM 1100 N N . THR A 1 142 ? -14.037 -30.426 16.095 1.00 49.03 142 THR A N 1
ATOM 1101 C CA . THR A 1 142 ? -15.015 -29.632 16.828 1.00 49.03 142 THR A CA 1
ATOM 1102 C C . THR A 1 142 ? -15.479 -30.239 18.155 1.00 49.03 142 THR A C 1
ATOM 1104 O O . THR A 1 142 ? -15.615 -31.448 18.313 1.00 49.03 142 THR A O 1
ATOM 1107 N N . ILE A 1 143 ? -15.772 -29.309 19.058 1.00 43.12 143 ILE A N 1
ATOM 1108 C CA . ILE A 1 143 ? -16.350 -29.392 20.397 1.00 43.12 143 ILE A CA 1
ATOM 1109 C C . ILE A 1 143 ? -17.799 -29.913 20.346 1.00 43.12 143 ILE A C 1
ATOM 1111 O O . ILE A 1 143 ? -18.609 -29.319 19.635 1.00 43.12 143 ILE A O 1
ATOM 1115 N N . GLN A 1 144 ? -18.123 -30.935 21.145 1.00 48.44 144 GLN A N 1
ATOM 1116 C CA . GLN A 1 144 ? -19.370 -31.107 21.918 1.00 48.44 144 GLN A CA 1
ATOM 1117 C C . GLN A 1 144 ? -19.068 -32.067 23.074 1.00 48.44 144 GLN A C 1
ATOM 1119 O O . GLN A 1 144 ? -18.605 -33.193 22.783 1.00 48.44 144 GLN A O 1
#

pLDDT: mean 70.68, std 20.85, range [35.91, 93.88]

Nearest PDB structures (foldseek):
  2i89-assembly3_C  TM=9.480E-01  e=9.772E-11  Rattus norvegicus
  1cyo-assembly1_A  TM=9.204E-01  e=5.730E-11  Bos taurus
  1lj0-assembly1_A  TM=9.368E-01  e=9.772E-11  Rattus norvegicus
  1icc-assembly1_A  TM=9.344E-01  e=1.045E-10  Rattus norvegicus
  2i89-assembly5_B  TM=8.987E-01  e=1.045E-10  Rattus norvegicus

Mean predicted aligned error: 17.7 Å

Foldseek 3Di:
DDDDADEDELVRQLVQLDLCRFWEDAPQFIFTCSVPQPVDPVHNVLSSVRGSHHCNVVVVVVPDDPVVVVVRVVRTRHGYPPCVPDPDDPPPPVVVVVVVVVVVVVVVVVPDDPDDDDDDDDDDDDDDPPDDDDDDDDDDDDDD

Radius of gyration: 24.77 Å; Cα contacts (8 Å, |Δi|>4): 122; chains: 1; bounding box: 59×60×36 Å

Secondary structure (DSSP, 8-state):
-----EEE-HHHHTT-EETTEEEEEETTEEEE-TTTGGG-TT-HHHHHHHTTSB-HHHHHHTT--HHHHHHHGGGEEEEE--TTT--------SHHHHHHHHHHHHHHTTS-----------------S--PPPPP--PPPPP-

Sequence (144 aa):
MPSISALYSIQEVSQHSSSDDCWIIIDGKVYDLTSYLDEHPGGDDIIVTATGRDATDDFEDAGHSKDARELMEKFYIGLLDTSSSDSLKLETNQVDSYATLVQTLTKQYWKAPVAVIGKFIGSQMEFDPTTLPLIPLQKNQTIQ